Protein AF-A0A7H4P0E6-F1 (afdb_monomer_lite)

Secondary structure (DSSP, 8-state):
-EEEE-PSP--HHHHHHHHHTT--BTTEEEETTEEEEEEEETTEEEEEEEEEETTTTEEEEEEEEPPSSSS-PPTTT-PPP-

Radius of gyration: 13.46 Å; chains: 1; bounding box: 36×26×32 Å

Structure (mmCIF, N/CA/C/O backbone):
data_AF-A0A7H4P0E6-F1
#
_entry.id   AF-A0A7H4P0E6-F1
#
loop_
_atom_site.group_PDB
_atom_site.id
_atom_site.type_symbol
_atom_site.label_atom_id
_atom_site.label_alt_id
_atom_site.label_comp_id
_atom_site.label_asym_id
_atom_site.label_entity_id
_atom_site.label_seq_id
_atom_site.pdbx_PDB_ins_code
_atom_site.Cartn_x
_atom_site.Cartn_y
_atom_site.Cartn_z
_atom_site.occupancy
_atom_site.B_iso_or_equiv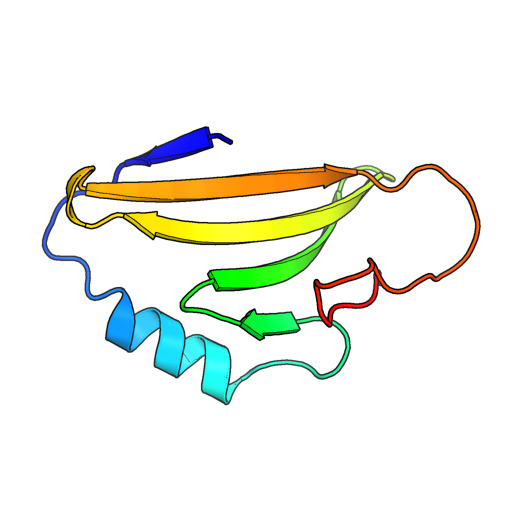
_atom_site.auth_seq_id
_atom_site.auth_comp_id
_atom_site.auth_asym_id
_atom_site.auth_atom_id
_atom_site.pdbx_PDB_model_num
ATOM 1 N N . MET A 1 1 ? -0.240 12.462 -1.072 1.00 81.25 1 MET A N 1
ATOM 2 C CA . MET A 1 1 ? 0.790 11.777 -1.870 1.00 81.25 1 MET A CA 1
ATOM 3 C C . MET A 1 1 ? 2.144 12.379 -1.568 1.00 81.25 1 MET A C 1
ATOM 5 O O . MET A 1 1 ? 2.346 13.560 -1.825 1.00 81.25 1 MET A O 1
ATOM 9 N N . THR A 1 2 ? 3.042 11.570 -1.013 1.00 94.00 2 THR A N 1
ATOM 10 C CA . THR A 1 2 ? 4.441 11.902 -0.700 1.00 94.00 2 THR A CA 1
ATOM 11 C C . THR A 1 2 ? 5.353 10.913 -1.423 1.00 94.00 2 THR A C 1
ATOM 13 O O . THR A 1 2 ? 5.059 9.723 -1.417 1.00 94.00 2 THR A O 1
ATOM 16 N N . LEU A 1 3 ? 6.447 11.372 -2.035 1.00 95.19 3 LEU A N 1
ATOM 17 C CA . LEU A 1 3 ? 7.466 10.496 -2.626 1.00 95.19 3 LEU A CA 1
ATOM 18 C C . LEU A 1 3 ? 8.611 10.290 -1.627 1.00 95.19 3 LEU A C 1
ATOM 20 O O . LEU A 1 3 ? 9.185 11.263 -1.142 1.00 95.19 3 LEU A O 1
ATOM 24 N N . LEU A 1 4 ? 8.951 9.036 -1.346 1.00 94.19 4 LEU A N 1
ATOM 25 C CA . LEU A 1 4 ? 10.130 8.645 -0.583 1.00 94.19 4 LEU A CA 1
ATOM 26 C C . LEU A 1 4 ? 11.171 8.070 -1.553 1.00 94.19 4 LEU A C 1
ATOM 28 O O . LEU A 1 4 ? 10.990 6.939 -2.006 1.00 94.19 4 LEU A O 1
ATOM 32 N N . PRO A 1 5 ? 12.229 8.819 -1.905 1.00 94.25 5 PRO A N 1
ATOM 33 C CA . PRO A 1 5 ? 13.239 8.342 -2.844 1.00 94.25 5 PRO A CA 1
ATOM 34 C C . PRO A 1 5 ? 14.051 7.183 -2.252 1.00 94.25 5 PRO A C 1
ATOM 36 O O . PRO A 1 5 ? 14.277 7.123 -1.041 1.00 94.25 5 PRO A O 1
ATOM 39 N N . TRP A 1 6 ? 14.534 6.289 -3.112 1.00 88.94 6 TRP A N 1
ATOM 40 C CA . TRP A 1 6 ? 15.494 5.240 -2.767 1.00 88.94 6 TRP A CA 1
ATOM 41 C C . TRP A 1 6 ? 16.719 5.316 -3.682 1.00 88.94 6 TRP A C 1
ATOM 43 O O . TRP A 1 6 ? 16.687 5.933 -4.744 1.00 88.94 6 TRP A O 1
ATOM 53 N N . HIS A 1 7 ? 17.809 4.656 -3.287 1.00 90.00 7 HIS A N 1
ATOM 54 C CA . HIS A 1 7 ? 18.980 4.508 -4.147 1.00 90.00 7 HIS A CA 1
ATOM 55 C C . HIS A 1 7 ? 18.955 3.134 -4.834 1.00 90.00 7 HIS A C 1
ATOM 57 O O . HIS A 1 7 ? 18.922 2.121 -4.134 1.00 90.00 7 HIS A O 1
ATOM 63 N N . PRO A 1 8 ? 18.934 3.055 -6.175 1.00 85.44 8 PRO A N 1
ATOM 64 C CA . PRO A 1 8 ? 18.974 1.775 -6.875 1.00 85.44 8 PRO A CA 1
ATOM 65 C C . PRO A 1 8 ? 20.291 1.004 -6.643 1.00 85.44 8 PRO A C 1
ATOM 67 O O . PRO A 1 8 ? 21.322 1.632 -6.368 1.00 85.44 8 PRO A O 1
ATOM 70 N N . PRO A 1 9 ? 20.287 -0.332 -6.831 1.00 90.75 9 PRO A N 1
ATOM 71 C CA . PRO A 1 9 ? 19.117 -1.166 -7.124 1.00 90.75 9 PRO A CA 1
ATOM 72 C C . PRO A 1 9 ? 18.325 -1.520 -5.852 1.00 90.75 9 PRO A C 1
ATOM 74 O O . PRO A 1 9 ? 18.906 -1.895 -4.837 1.00 90.75 9 PRO A O 1
ATOM 77 N N . TYR A 1 10 ? 16.993 -1.446 -5.926 1.00 89.38 10 TYR A N 1
ATOM 78 C CA . TYR A 1 10 ? 16.089 -1.958 -4.893 1.00 89.38 10 TYR A CA 1
ATOM 79 C C . TYR A 1 10 ? 15.002 -2.805 -5.557 1.00 89.38 10 TYR A C 1
ATOM 81 O O . TYR A 1 10 ? 14.291 -2.315 -6.431 1.00 89.38 10 TYR A O 1
ATOM 89 N N . ASP A 1 11 ? 14.894 -4.076 -5.172 1.00 90.44 11 ASP A N 1
ATOM 90 C CA . ASP A 1 11 ? 13.946 -5.022 -5.768 1.00 90.44 11 ASP A CA 1
ATOM 91 C C . ASP A 1 11 ? 12.580 -4.934 -5.072 1.00 90.44 11 ASP A C 1
ATOM 93 O O . ASP A 1 11 ? 12.295 -5.625 -4.086 1.00 90.44 11 ASP A O 1
ATOM 97 N N . TRP A 1 12 ? 11.733 -4.034 -5.574 1.00 88.50 12 TRP A N 1
ATOM 98 C CA . TRP A 1 12 ? 10.382 -3.831 -5.049 1.00 88.50 12 TRP A CA 1
ATOM 99 C C . TRP A 1 12 ? 9.478 -5.030 -5.243 1.00 88.50 12 TRP A C 1
ATOM 101 O O . TRP A 1 12 ? 8.671 -5.321 -4.363 1.00 88.50 12 TRP A O 1
ATOM 111 N N . GLN A 1 13 ? 9.624 -5.733 -6.362 1.00 88.19 13 GLN A N 1
ATOM 112 C CA . GLN A 1 13 ? 8.797 -6.889 -6.663 1.00 88.19 13 GLN A CA 1
ATOM 113 C C . GLN A 1 13 ? 9.062 -8.008 -5.652 1.00 88.19 13 GLN A C 1
ATOM 115 O O . GLN A 1 13 ? 8.123 -8.568 -5.085 1.00 88.19 13 GLN A O 1
ATOM 120 N N . TRP A 1 14 ? 10.335 -8.283 -5.354 1.00 92.06 14 TRP A N 1
ATOM 121 C CA . TRP A 1 14 ? 10.701 -9.236 -4.311 1.00 92.06 14 TRP A CA 1
ATOM 122 C C . TRP A 1 14 ? 10.196 -8.801 -2.932 1.00 92.06 14 TRP A C 1
ATOM 124 O O . TRP A 1 14 ? 9.616 -9.613 -2.208 1.00 92.06 14 TRP A O 1
ATOM 134 N N . MET A 1 15 ? 10.363 -7.522 -2.578 1.00 92.50 15 MET A N 1
ATOM 135 C CA . MET A 1 15 ? 9.887 -6.996 -1.295 1.00 92.50 15 MET A CA 1
ATOM 136 C C . MET A 1 15 ? 8.365 -7.137 -1.155 1.00 92.50 15 MET A C 1
ATOM 138 O O . MET A 1 15 ? 7.867 -7.537 -0.103 1.00 92.50 15 MET A O 1
ATOM 142 N N . PHE A 1 16 ? 7.619 -6.860 -2.222 1.00 91.44 16 PHE A N 1
ATOM 143 C CA . PHE A 1 16 ? 6.162 -6.951 -2.225 1.00 91.44 16 PHE A CA 1
ATOM 144 C C . PHE A 1 16 ? 5.702 -8.402 -2.107 1.00 91.44 16 PHE A C 1
ATOM 146 O O . PHE A 1 16 ? 4.871 -8.682 -1.251 1.00 91.44 16 PHE A O 1
ATOM 153 N N . HIS A 1 17 ? 6.308 -9.342 -2.838 1.00 92.75 17 HIS A N 1
ATOM 154 C CA . HIS A 1 17 ? 6.020 -10.771 -2.664 1.00 92.75 17 HIS A CA 1
ATOM 155 C C . HIS A 1 17 ? 6.350 -11.268 -1.247 1.00 92.75 17 HIS A C 1
ATOM 157 O O . HIS A 1 17 ? 5.613 -12.071 -0.669 1.00 92.75 17 HIS A O 1
ATOM 163 N N . PHE A 1 18 ? 7.453 -10.791 -0.657 1.00 93.44 18 PHE A N 1
ATOM 164 C CA . PHE A 1 18 ? 7.828 -11.144 0.711 1.00 93.44 18 PHE A CA 1
ATOM 165 C C . PHE A 1 18 ? 6.766 -10.697 1.727 1.00 93.44 18 PHE A C 1
ATOM 167 O O . PHE A 1 18 ? 6.427 -11.460 2.639 1.00 93.44 18 PHE A O 1
ATOM 174 N N . LEU A 1 19 ? 6.249 -9.479 1.577 1.00 93.25 19 LEU A N 1
ATOM 175 C CA . LEU A 1 19 ? 5.216 -8.919 2.446 1.00 93.25 19 LEU A CA 1
ATOM 176 C C . LEU A 1 19 ? 3.841 -9.545 2.183 1.00 93.25 19 LEU A C 1
ATOM 178 O O . LEU A 1 19 ? 3.135 -9.879 3.132 1.00 93.25 19 LEU A O 1
ATOM 182 N N . GLU A 1 20 ? 3.479 -9.766 0.920 1.00 92.88 20 GLU A N 1
ATOM 183 C CA . GLU A 1 20 ? 2.213 -10.386 0.523 1.00 92.88 20 GLU A CA 1
ATOM 184 C C . GLU A 1 20 ? 2.061 -11.775 1.146 1.00 92.88 20 GLU A C 1
ATOM 186 O O . GLU A 1 20 ? 1.043 -12.059 1.779 1.00 92.88 20 GLU A O 1
ATOM 191 N N . ALA A 1 21 ? 3.112 -12.598 1.096 1.00 95.25 21 ALA A N 1
ATOM 192 C CA . ALA A 1 21 ? 3.134 -13.927 1.710 1.00 95.25 21 ALA A CA 1
ATOM 193 C C . ALA A 1 21 ? 2.927 -13.925 3.240 1.00 95.25 21 ALA A C 1
ATOM 195 O O . ALA A 1 21 ? 2.749 -14.985 3.840 1.00 95.25 21 ALA A O 1
ATOM 196 N N . ARG A 1 22 ? 2.995 -12.756 3.888 1.00 94.31 22 ARG A N 1
ATOM 197 C CA . ARG A 1 22 ? 2.873 -12.568 5.342 1.00 94.31 22 ARG A CA 1
ATOM 198 C C . ARG A 1 22 ? 1.712 -11.657 5.726 1.00 94.31 22 ARG A C 1
ATOM 200 O O . ARG A 1 22 ? 1.621 -11.271 6.888 1.00 94.31 22 ARG A O 1
ATOM 207 N N . THR A 1 23 ? 0.838 -11.337 4.774 1.00 94.19 23 THR A N 1
ATOM 208 C CA . THR A 1 23 ? -0.312 -10.470 5.019 1.00 94.19 23 THR A CA 1
ATOM 209 C C . THR A 1 23 ? -1.172 -10.969 6.171 1.00 94.19 23 THR A C 1
ATOM 211 O O . THR A 1 23 ? -1.637 -12.110 6.203 1.00 94.19 23 THR A O 1
ATOM 214 N N . VAL A 1 24 ? -1.449 -10.069 7.108 1.00 93.38 24 VAL A N 1
ATOM 215 C CA . VAL A 1 24 ? -2.390 -10.305 8.194 1.00 93.38 24 VAL A CA 1
ATOM 216 C C . VAL A 1 24 ? -3.789 -9.903 7.742 1.00 93.38 24 VAL A C 1
ATOM 218 O O . VAL A 1 24 ? -4.079 -8.727 7.495 1.00 93.38 24 VAL A O 1
ATOM 221 N N . GLN A 1 25 ? -4.681 -10.893 7.663 1.00 89.56 25 GLN A N 1
ATOM 222 C CA . GLN A 1 25 ? -6.061 -10.699 7.230 1.00 89.56 25 GLN A CA 1
ATOM 223 C C . GLN A 1 25 ? -6.748 -9.588 8.037 1.00 89.56 25 GLN A C 1
ATOM 225 O O . GLN A 1 25 ? -6.800 -9.615 9.266 1.00 89.56 25 GLN A O 1
ATOM 230 N N . GLY A 1 26 ? -7.301 -8.608 7.323 1.00 86.44 26 GLY A N 1
ATOM 231 C CA . GLY A 1 26 ? -8.007 -7.481 7.925 1.00 86.44 26 GLY A CA 1
ATOM 232 C C . GLY A 1 26 ? -7.101 -6.368 8.454 1.00 86.44 26 GLY A C 1
ATOM 233 O O . GLY A 1 26 ? -7.629 -5.330 8.824 1.00 86.44 26 GLY A O 1
ATOM 234 N N . ILE A 1 27 ? -5.776 -6.512 8.450 1.00 90.50 27 ILE A N 1
ATOM 235 C CA . ILE A 1 27 ? -4.835 -5.434 8.814 1.00 90.50 27 ILE A CA 1
ATOM 236 C C . ILE A 1 27 ? -4.079 -4.942 7.587 1.00 90.50 27 ILE A C 1
ATOM 238 O O . ILE A 1 27 ? -3.816 -3.744 7.477 1.00 90.50 27 ILE A O 1
ATOM 242 N N . GLU A 1 28 ? -3.746 -5.865 6.690 1.00 94.00 28 GLU A N 1
ATOM 243 C CA . GLU A 1 28 ? -2.933 -5.637 5.504 1.00 94.00 28 GLU A CA 1
ATOM 244 C C . GLU A 1 28 ? -3.677 -6.107 4.255 1.00 94.00 28 GLU A C 1
ATOM 246 O O . GLU A 1 28 ? -4.486 -7.039 4.293 1.00 94.00 28 GLU A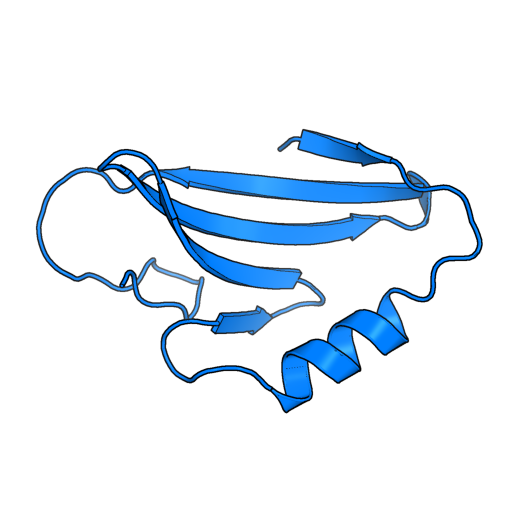 O 1
ATOM 251 N N . THR A 1 29 ? -3.444 -5.442 3.129 1.00 92.12 29 THR A N 1
ATOM 252 C CA . THR A 1 29 ? -4.005 -5.819 1.831 1.00 92.12 29 THR A CA 1
ATOM 253 C C . THR A 1 29 ? -3.035 -5.404 0.731 1.00 92.12 29 THR A C 1
ATOM 255 O O . THR A 1 29 ? -2.467 -4.313 0.779 1.00 92.12 29 THR A O 1
ATOM 258 N N . PHE A 1 30 ? -2.874 -6.273 -0.264 1.00 91.62 30 PHE A N 1
ATOM 259 C CA . PHE A 1 30 ? -2.205 -5.966 -1.523 1.00 91.62 30 PHE A CA 1
ATOM 260 C C . PHE A 1 30 ? -3.246 -5.875 -2.640 1.00 91.62 30 PHE A C 1
ATOM 262 O O . PHE A 1 30 ? -4.051 -6.791 -2.806 1.00 91.62 30 PHE A O 1
ATOM 269 N N . VAL A 1 31 ? -3.256 -4.761 -3.374 1.00 86.12 31 VAL A N 1
ATOM 270 C CA . VAL A 1 31 ? -4.117 -4.532 -4.549 1.00 86.12 31 VAL A CA 1
ATOM 271 C C . VAL A 1 31 ? -3.330 -3.716 -5.567 1.00 86.12 31 VAL A C 1
ATOM 273 O O . VAL A 1 31 ? -2.695 -2.741 -5.179 1.00 86.12 31 VAL A O 1
ATOM 276 N N . ASP A 1 32 ? -3.363 -4.096 -6.846 1.00 85.94 32 ASP A N 1
ATOM 277 C CA . ASP A 1 32 ? -2.807 -3.316 -7.966 1.00 85.94 32 ASP A CA 1
ATOM 278 C C . ASP A 1 32 ? -1.394 -2.752 -7.701 1.00 85.94 32 ASP A C 1
ATOM 280 O O . ASP A 1 32 ? -1.146 -1.550 -7.803 1.00 85.94 32 ASP A O 1
ATOM 284 N N . ASN A 1 33 ? -0.458 -3.623 -7.302 1.00 87.25 33 ASN A N 1
ATOM 285 C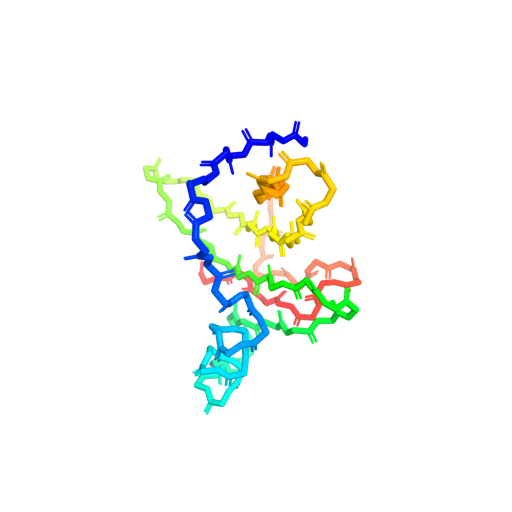 CA . ASN A 1 33 ? 0.927 -3.259 -6.961 1.00 87.25 33 ASN A CA 1
ATOM 286 C C . ASN A 1 33 ? 1.051 -2.209 -5.838 1.00 87.25 33 ASN A C 1
ATOM 288 O O . ASN A 1 33 ? 2.025 -1.460 -5.763 1.00 87.25 33 ASN A O 1
ATOM 292 N N . SER A 1 34 ? 0.055 -2.144 -4.959 1.00 90.94 34 SER A N 1
ATOM 293 C CA . SER A 1 34 ? 0.034 -1.256 -3.806 1.00 90.94 34 SER A CA 1
ATOM 294 C C . SER A 1 34 ? -0.166 -2.061 -2.533 1.00 90.94 34 SER A C 1
ATOM 296 O O . SER A 1 34 ? -1.059 -2.904 -2.435 1.00 90.94 34 SER A O 1
ATOM 298 N N . TYR A 1 35 ? 0.667 -1.772 -1.543 1.00 93.12 35 TYR A N 1
ATOM 299 C CA . TYR A 1 35 ? 0.540 -2.318 -0.202 1.00 93.12 35 TYR A CA 1
ATOM 300 C C . TYR A 1 35 ? -0.202 -1.318 0.672 1.00 93.12 35 TYR A C 1
ATOM 302 O O . TYR A 1 35 ? 0.209 -0.163 0.793 1.00 93.12 35 TYR A O 1
ATOM 310 N N . CYS A 1 36 ? -1.279 -1.759 1.311 1.00 93.31 36 CYS A N 1
ATOM 311 C CA . CYS A 1 36 ? -2.013 -0.966 2.280 1.00 93.31 36 CYS A CA 1
ATOM 312 C C . CYS A 1 36 ? -2.028 -1.659 3.638 1.00 93.31 36 CYS A C 1
ATOM 314 O O . CYS A 1 36 ? -2.213 -2.872 3.729 1.00 93.31 36 CYS A O 1
ATOM 316 N N . ARG A 1 37 ? -1.897 -0.876 4.710 1.00 93.62 37 ARG A N 1
ATOM 317 C CA . ARG A 1 37 ? -2.038 -1.365 6.081 1.00 93.62 37 ARG A CA 1
ATOM 318 C C . ARG A 1 37 ? -2.694 -0.347 6.992 1.00 93.62 37 ARG A C 1
ATOM 320 O O . ARG A 1 37 ? -2.562 0.861 6.779 1.00 93.62 37 ARG A O 1
ATOM 327 N N . SER A 1 38 ? -3.320 -0.822 8.062 1.00 92.94 38 SER A N 1
ATOM 328 C CA . SER A 1 38 ? -3.650 0.052 9.183 1.00 92.94 38 SER A CA 1
ATOM 329 C C . SER A 1 38 ? -2.443 0.370 10.063 1.00 92.94 38 SER A C 1
ATOM 331 O O . SER A 1 38 ? -1.471 -0.390 10.162 1.00 92.94 38 SER A O 1
ATOM 333 N N . PHE A 1 39 ? -2.502 1.548 10.678 1.00 90.50 39 PHE A N 1
ATOM 334 C CA . PHE A 1 39 ? -1.523 2.032 11.640 1.00 90.50 39 PHE A CA 1
ATOM 335 C C . PHE A 1 39 ? -2.217 2.798 12.768 1.00 90.50 39 PHE A C 1
ATOM 337 O O . PHE A 1 39 ? -3.282 3.392 12.569 1.00 90.50 39 PHE A O 1
ATOM 344 N N . ALA A 1 40 ? -1.573 2.819 13.934 1.00 90.69 40 ALA A N 1
ATOM 345 C CA . ALA A 1 40 ? -1.916 3.691 15.044 1.00 90.69 40 ALA A CA 1
ATOM 346 C C . ALA A 1 40 ? -0.649 4.397 15.544 1.00 90.69 40 ALA A C 1
ATOM 348 O O . ALA A 1 40 ? 0.374 3.754 15.768 1.00 90.69 40 ALA A O 1
ATOM 349 N N . LEU A 1 41 ? -0.705 5.719 15.697 1.00 88.69 41 LEU A N 1
ATOM 350 C CA . LEU A 1 41 ? 0.407 6.552 16.148 1.00 88.69 41 LEU A CA 1
ATOM 351 C C . LEU A 1 41 ? -0.134 7.736 16.954 1.00 88.69 41 LEU A C 1
ATOM 353 O O . LEU A 1 41 ? -0.963 8.493 16.455 1.00 88.69 41 LEU A O 1
ATOM 357 N N . ASN A 1 42 ? 0.333 7.910 18.193 1.00 92.19 42 ASN A N 1
ATOM 358 C CA . ASN A 1 42 ? -0.026 9.038 19.069 1.00 92.19 42 ASN A CA 1
ATOM 359 C C . ASN A 1 42 ? -1.546 9.279 19.204 1.00 92.19 42 ASN A C 1
ATOM 361 O O . ASN A 1 42 ? -2.018 10.409 19.120 1.00 92.19 42 ASN A O 1
ATOM 365 N N . GLY A 1 43 ? -2.334 8.210 19.372 1.00 87.12 43 GLY A N 1
ATOM 366 C CA . GLY A 1 43 ? -3.799 8.296 19.486 1.00 87.12 43 GLY A CA 1
ATOM 367 C C . GLY A 1 43 ? -4.534 8.544 18.161 1.00 87.12 43 GLY A C 1
ATOM 368 O O . GLY A 1 43 ? -5.759 8.657 18.141 1.00 87.12 43 GLY A O 1
ATOM 369 N N . HIS A 1 44 ? -3.815 8.601 17.040 1.00 86.44 44 HIS A N 1
ATOM 370 C CA . HIS A 1 44 ? -4.389 8.635 15.701 1.00 86.44 44 HIS A CA 1
ATOM 371 C C . HIS A 1 44 ? -4.343 7.250 15.071 1.00 86.44 44 HIS A C 1
ATOM 373 O O . HIS A 1 44 ? -3.332 6.566 15.171 1.00 86.44 44 HIS A O 1
ATOM 379 N N . ALA A 1 45 ? -5.416 6.865 14.384 1.00 89.31 45 ALA A N 1
ATOM 380 C CA . ALA A 1 45 ? -5.471 5.648 13.588 1.00 89.31 45 ALA A CA 1
ATOM 381 C C . ALA A 1 45 ? -5.859 5.977 12.144 1.00 89.31 45 ALA A C 1
ATOM 383 O O . ALA A 1 45 ? -6.644 6.900 11.880 1.00 89.31 45 ALA A O 1
ATOM 384 N N . GLY A 1 46 ? -5.305 5.216 11.211 1.00 91.06 46 GLY A N 1
ATOM 385 C CA . GLY A 1 46 ? -5.502 5.442 9.789 1.00 91.06 46 GLY A CA 1
ATOM 386 C C . GLY A 1 46 ? -4.950 4.314 8.935 1.00 91.06 46 GLY A C 1
ATOM 387 O O . GLY A 1 46 ? -4.523 3.277 9.444 1.00 91.06 46 GLY A O 1
ATOM 388 N N . LEU A 1 47 ? -4.973 4.535 7.626 1.00 91.69 47 LEU A N 1
ATOM 389 C CA . LEU A 1 47 ? -4.340 3.657 6.651 1.00 91.69 47 LEU A CA 1
ATOM 390 C C . LEU A 1 47 ? -3.121 4.335 6.044 1.00 91.69 47 LEU A C 1
ATOM 392 O O . LEU A 1 47 ? -3.154 5.533 5.771 1.00 91.69 47 LEU A O 1
ATOM 396 N N . ILE A 1 48 ? -2.081 3.551 5.803 1.00 92.88 48 ILE A N 1
ATOM 397 C CA . ILE A 1 48 ? -0.991 3.917 4.903 1.00 92.88 48 ILE A CA 1
ATOM 398 C C . ILE A 1 48 ? -1.131 3.046 3.664 1.00 92.88 48 ILE A C 1
ATOM 400 O O . ILE A 1 48 ? -1.341 1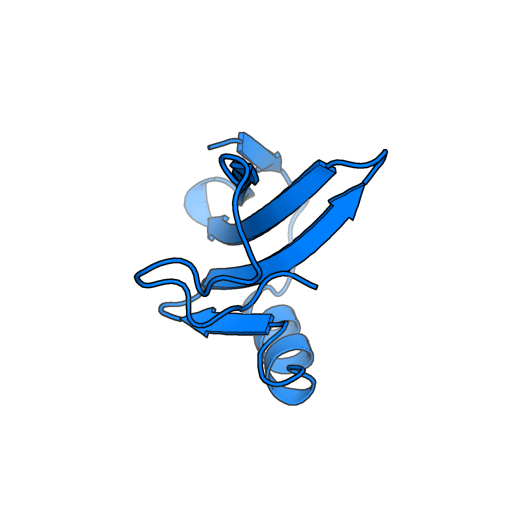.840 3.788 1.00 92.88 48 ILE A O 1
ATOM 404 N N . ALA A 1 49 ? -1.027 3.658 2.492 1.00 93.12 49 ALA A N 1
ATOM 405 C CA . ALA A 1 49 ? -0.897 2.969 1.219 1.00 93.12 49 ALA A CA 1
ATOM 406 C C . ALA A 1 49 ? 0.428 3.375 0.577 1.00 93.12 49 ALA A C 1
ATOM 408 O O . ALA A 1 49 ? 0.777 4.557 0.601 1.00 93.12 49 ALA A O 1
ATOM 409 N N . VAL A 1 50 ? 1.164 2.405 0.038 1.00 93.81 50 VAL A N 1
ATOM 410 C CA . VAL A 1 50 ? 2.415 2.643 -0.683 1.00 93.81 50 VAL A CA 1
ATOM 411 C C . VAL A 1 50 ? 2.437 1.912 -2.017 1.00 93.81 50 VAL A C 1
ATOM 413 O O . VAL A 1 50 ? 2.033 0.752 -2.106 1.00 93.81 50 VAL A O 1
ATOM 416 N N . THR A 1 51 ? 2.961 2.591 -3.031 1.00 94.50 51 THR A N 1
ATOM 417 C CA . THR A 1 51 ? 3.118 2.088 -4.398 1.00 94.50 51 THR A CA 1
ATOM 418 C C . THR A 1 51 ? 4.542 2.406 -4.867 1.00 94.50 51 THR A C 1
ATOM 420 O O . THR A 1 51 ? 4.951 3.571 -4.790 1.00 94.50 51 THR A O 1
ATOM 423 N N . PRO A 1 52 ? 5.325 1.420 -5.331 1.00 93.38 52 PRO A N 1
ATOM 424 C CA . PRO A 1 52 ? 6.624 1.672 -5.944 1.00 93.38 52 PRO A CA 1
ATOM 425 C C . PRO A 1 52 ? 6.467 2.496 -7.227 1.00 93.38 52 PRO A C 1
ATOM 427 O O . PRO A 1 52 ? 5.542 2.265 -8.005 1.00 93.38 52 PRO A O 1
ATOM 430 N N . ASP A 1 53 ? 7.373 3.443 -7.457 1.00 91.88 53 ASP A N 1
ATOM 431 C CA . ASP A 1 53 ? 7.497 4.180 -8.713 1.00 91.88 53 ASP A CA 1
ATOM 432 C C . ASP A 1 53 ? 8.949 4.113 -9.194 1.00 91.88 53 ASP A C 1
ATOM 434 O O . ASP A 1 53 ? 9.805 4.904 -8.787 1.00 91.88 53 ASP A O 1
ATOM 438 N N . ASP A 1 54 ? 9.223 3.135 -10.058 1.00 88.75 54 ASP A N 1
ATOM 439 C CA . ASP A 1 54 ? 10.560 2.907 -10.609 1.00 88.75 54 ASP A CA 1
ATOM 440 C C . ASP A 1 54 ? 11.053 4.085 -11.457 1.00 88.75 54 ASP A C 1
ATOM 442 O O . ASP A 1 54 ? 12.246 4.391 -11.446 1.00 88.75 54 ASP A O 1
ATOM 446 N N . ALA A 1 55 ? 10.150 4.789 -12.151 1.00 90.75 55 ALA A N 1
ATOM 447 C CA . ALA A 1 55 ? 10.507 5.945 -12.971 1.00 90.75 55 ALA A CA 1
ATOM 448 C C . ALA A 1 55 ? 10.959 7.129 -12.106 1.00 90.75 55 ALA A C 1
ATOM 450 O O . ALA A 1 55 ? 11.888 7.848 -12.472 1.00 90.75 55 ALA A O 1
ATOM 451 N N . ALA A 1 56 ? 10.326 7.312 -10.947 1.00 91.50 56 ALA A N 1
ATOM 452 C CA . ALA A 1 56 ? 10.710 8.321 -9.965 1.00 91.50 56 ALA A CA 1
ATOM 453 C C . ALA A 1 56 ? 11.805 7.851 -8.991 1.00 91.50 56 ALA A C 1
ATOM 455 O O . ALA A 1 56 ? 12.224 8.642 -8.145 1.00 91.50 56 ALA A O 1
ATOM 456 N N . GLN A 1 57 ? 12.243 6.588 -9.082 1.00 91.62 57 GLN A N 1
ATOM 457 C CA . GLN A 1 57 ? 13.170 5.952 -8.138 1.00 91.62 57 GLN A CA 1
ATOM 458 C C . GLN A 1 57 ? 12.731 6.164 -6.679 1.00 91.62 57 GLN A C 1
ATOM 460 O O . GLN A 1 57 ? 13.531 6.508 -5.805 1.00 91.62 57 GLN A O 1
ATOM 465 N N . GLY A 1 58 ? 11.430 6.029 -6.416 1.00 92.44 58 GLY A N 1
ATOM 466 C CA . GLY A 1 58 ? 10.855 6.347 -5.113 1.00 92.44 58 GLY A CA 1
ATOM 467 C C . GLY A 1 58 ? 9.523 5.658 -4.841 1.00 92.44 58 GLY A C 1
ATOM 468 O O . GLY A 1 58 ? 8.790 5.272 -5.744 1.00 92.44 58 GLY A O 1
ATOM 469 N N . MET A 1 59 ? 9.198 5.468 -3.567 1.00 93.62 59 MET A N 1
ATOM 470 C CA . MET A 1 59 ? 7.892 4.966 -3.150 1.00 93.62 59 MET A CA 1
ATOM 471 C C . MET A 1 59 ? 6.922 6.125 -3.003 1.00 93.62 59 MET A C 1
ATOM 473 O O . MET A 1 59 ? 7.195 7.081 -2.276 1.00 93.62 59 MET A O 1
ATOM 477 N N . ARG A 1 60 ? 5.756 6.027 -3.633 1.00 94.88 60 ARG A N 1
ATOM 478 C CA . ARG A 1 60 ? 4.647 6.947 -3.390 1.00 94.88 60 ARG A CA 1
ATOM 479 C C . ARG A 1 60 ? 3.854 6.450 -2.197 1.00 94.88 60 ARG A C 1
ATOM 481 O O . ARG A 1 60 ? 3.445 5.297 -2.176 1.00 94.88 60 ARG A O 1
ATOM 488 N N . GLY A 1 61 ? 3.657 7.315 -1.212 1.00 93.00 61 GLY A N 1
ATOM 489 C CA . GLY A 1 61 ? 2.906 7.029 -0.002 1.00 93.00 61 GLY A CA 1
ATOM 490 C C . GLY A 1 61 ? 1.739 7.986 0.197 1.00 93.00 61 GLY A C 1
ATOM 491 O O . GLY A 1 61 ? 1.857 9.195 -0.029 1.00 93.00 61 GLY A O 1
ATOM 492 N N . ASP A 1 62 ? 0.636 7.445 0.695 1.00 91.50 62 ASP A N 1
ATOM 493 C CA . ASP A 1 62 ? -0.526 8.187 1.162 1.00 91.50 62 ASP A CA 1
ATOM 494 C C . ASP A 1 62 ? -0.915 7.742 2.565 1.00 91.50 62 ASP A C 1
ATOM 496 O O . ASP A 1 62 ? -0.903 6.553 2.879 1.00 91.50 62 ASP A O 1
ATOM 500 N N . ALA A 1 63 ? -1.275 8.709 3.409 1.00 88.75 63 ALA A N 1
ATOM 501 C CA . ALA A 1 63 ? -1.792 8.457 4.744 1.00 88.75 63 ALA A CA 1
ATOM 502 C C . ALA A 1 63 ? -3.224 8.984 4.840 1.00 88.75 63 ALA A C 1
ATOM 504 O O . ALA A 1 63 ? -3.478 10.183 4.717 1.00 88.75 63 ALA A O 1
ATOM 505 N N . PHE A 1 64 ? -4.162 8.081 5.100 1.00 84.00 64 PHE A N 1
ATOM 506 C CA . PHE A 1 64 ? -5.570 8.398 5.274 1.00 84.00 64 PHE A CA 1
ATOM 507 C C . PHE A 1 64 ? -5.899 8.360 6.759 1.00 84.00 64 PHE A C 1
ATOM 509 O O . PHE A 1 64 ? -5.928 7.295 7.380 1.00 84.00 64 PHE A O 1
ATOM 516 N N . ARG A 1 65 ? -6.155 9.531 7.346 1.00 75.00 65 ARG A N 1
ATOM 517 C CA . ARG A 1 65 ? -6.663 9.615 8.716 1.00 75.00 65 ARG A CA 1
ATOM 518 C C . ARG A 1 65 ? -8.142 9.257 8.729 1.00 75.00 65 ARG A C 1
ATOM 520 O O . ARG A 1 65 ? -8.923 9.725 7.905 1.00 75.00 65 ARG A O 1
ATOM 527 N N . ARG A 1 66 ? -8.543 8.484 9.730 1.00 67.25 66 ARG A N 1
ATOM 528 C CA . ARG A 1 66 ? -9.950 8.221 9.991 1.00 67.25 66 ARG A CA 1
ATOM 529 C C . ARG A 1 66 ? -10.666 9.468 10.529 1.00 67.25 66 ARG A C 1
ATOM 531 O O . ARG A 1 66 ? -10.227 10.034 11.531 1.00 67.25 66 ARG A O 1
ATOM 538 N N . ALA A 1 67 ? -11.803 9.842 9.941 1.00 55.91 67 ALA A N 1
ATOM 539 C CA . ALA A 1 67 ? -12.788 10.676 10.631 1.00 55.91 67 ALA A CA 1
ATOM 540 C C . ALA A 1 67 ? -13.438 9.834 11.749 1.00 55.91 67 ALA A C 1
ATOM 542 O O . ALA A 1 67 ? -13.844 8.693 11.531 1.00 55.91 67 ALA A O 1
ATOM 543 N N . THR A 1 68 ? -13.451 10.341 12.975 1.00 51.16 68 THR A N 1
ATOM 544 C CA . THR A 1 68 ? -13.903 9.632 14.183 1.00 51.16 68 THR A CA 1
ATOM 545 C C . THR A 1 68 ? -15.336 9.086 14.063 1.00 51.16 68 THR A C 1
ATOM 547 O O . THR A 1 68 ? -16.254 9.895 14.051 1.00 51.16 68 THR A O 1
ATOM 550 N N . ALA A 1 69 ? -15.522 7.748 14.013 1.00 43.78 69 ALA A N 1
ATOM 551 C CA . ALA A 1 69 ? -16.675 6.982 14.562 1.00 43.78 69 ALA A CA 1
ATOM 552 C C . ALA A 1 69 ? -16.659 5.471 14.179 1.00 43.78 69 ALA A C 1
ATOM 554 O O . ALA A 1 69 ? -17.061 5.111 13.080 1.00 43.78 69 ALA A O 1
ATOM 555 N N . GLY A 1 70 ? -16.207 4.567 15.075 1.00 54.28 70 GLY A N 1
ATOM 556 C CA . GLY A 1 70 ? -16.488 3.098 15.070 1.00 54.28 70 GLY A CA 1
ATOM 557 C C . GLY A 1 70 ? -15.742 2.177 14.075 1.00 54.28 70 GLY A C 1
ATOM 558 O O . GLY A 1 70 ? -15.780 2.433 12.889 1.00 54.28 70 GLY A O 1
ATOM 559 N N . ARG A 1 71 ? -15.044 1.124 14.534 1.00 55.00 71 ARG A N 1
ATOM 560 C CA . ARG A 1 71 ? -14.230 0.172 13.727 1.00 55.00 71 ARG A CA 1
ATOM 561 C C . ARG A 1 71 ? -14.852 -0.101 12.340 1.00 55.00 71 ARG A C 1
ATOM 563 O O . ARG A 1 71 ? -15.868 -0.774 12.239 1.00 55.00 71 ARG A O 1
ATOM 570 N N . GLY A 1 72 ? -14.285 0.486 11.286 1.00 54.59 72 GLY A N 1
ATOM 571 C CA . GLY A 1 72 ? -14.884 0.508 9.950 1.00 54.59 72 GLY A CA 1
ATOM 572 C C . GLY A 1 72 ? -13.832 0.268 8.878 1.00 54.59 72 GLY A C 1
ATO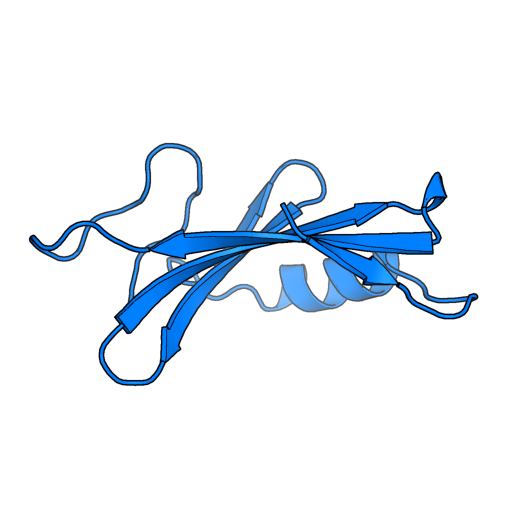M 573 O O . GLY A 1 72 ? -12.739 0.831 8.947 1.00 54.59 72 GLY A O 1
ATOM 574 N N . ARG A 1 73 ? -14.162 -0.595 7.917 1.00 55.12 73 ARG A N 1
ATOM 575 C CA . ARG A 1 73 ? -13.366 -0.877 6.716 1.00 55.12 73 ARG A CA 1
ATOM 576 C C . ARG A 1 73 ? -13.373 0.359 5.813 1.00 55.12 73 ARG A C 1
ATOM 578 O O . ARG A 1 73 ? -14.435 0.945 5.608 1.00 55.12 73 ARG A O 1
ATOM 585 N N . VAL A 1 74 ? -12.224 0.758 5.271 1.00 52.62 74 VAL A N 1
ATOM 586 C CA . VAL A 1 74 ? -12.181 1.856 4.290 1.00 52.62 74 VAL A CA 1
ATOM 587 C C . VAL A 1 74 ? -12.688 1.327 2.939 1.00 52.62 74 VAL A C 1
ATOM 589 O O . VAL A 1 74 ? -12.217 0.268 2.507 1.00 52.62 74 VAL A O 1
ATOM 592 N N . PRO A 1 75 ? -13.648 2.002 2.270 1.00 45.88 75 PRO A N 1
ATOM 593 C CA . PRO A 1 75 ? -14.146 1.568 0.966 1.00 45.88 75 PRO A CA 1
ATOM 594 C C . PRO A 1 75 ? -12.992 1.468 -0.039 1.00 45.88 75 PRO A C 1
ATOM 596 O O . PRO A 1 75 ? -12.243 2.423 -0.213 1.00 45.88 75 PRO A O 1
ATOM 599 N N . GLY A 1 76 ? -12.826 0.302 -0.665 1.00 53.69 76 GLY A N 1
ATOM 600 C CA . GLY A 1 76 ? -11.803 0.050 -1.689 1.00 53.69 76 GLY A CA 1
ATOM 601 C C . GLY A 1 76 ? -10.444 -0.459 -1.187 1.00 53.69 76 GLY A C 1
ATOM 602 O O . GLY A 1 76 ? -9.733 -1.077 -1.966 1.00 53.69 76 GLY A O 1
ATOM 603 N N . ALA A 1 77 ? -10.091 -0.294 0.094 1.00 56.22 77 ALA A N 1
ATOM 604 C CA . ALA A 1 77 ? -8.737 -0.620 0.573 1.00 56.22 77 ALA A CA 1
ATOM 605 C C . ALA A 1 77 ? -8.560 -2.049 1.119 1.00 56.22 77 ALA A C 1
ATOM 607 O O . ALA A 1 77 ? -7.447 -2.441 1.446 1.00 56.22 77 ALA A O 1
ATOM 608 N N . GLY A 1 78 ? -9.635 -2.827 1.284 1.00 62.47 78 GLY A N 1
ATOM 609 C CA . GLY A 1 78 ? -9.573 -4.183 1.850 1.00 62.47 78 GLY A CA 1
ATOM 610 C C . GLY A 1 78 ? -9.261 -4.252 3.357 1.00 62.47 78 GLY A C 1
ATOM 611 O O . GLY A 1 78 ? -9.869 -5.078 4.040 1.00 62.47 78 GLY A O 1
ATOM 612 N N . CYS A 1 79 ? -8.433 -3.334 3.867 1.00 65.44 79 CYS A N 1
ATOM 613 C CA . CYS A 1 79 ? -7.943 -3.204 5.239 1.00 65.44 79 CYS A CA 1
ATOM 614 C C . CYS A 1 79 ? -8.977 -2.705 6.256 1.00 65.44 79 CYS A C 1
ATOM 616 O O . CYS A 1 79 ? -9.760 -1.783 5.997 1.00 65.44 79 CYS A O 1
ATOM 618 N N . ALA A 1 80 ? -8.905 -3.260 7.466 1.00 66.81 80 ALA A N 1
ATOM 619 C CA . ALA A 1 80 ? -9.571 -2.758 8.659 1.00 66.81 80 ALA A CA 1
ATOM 620 C C . ALA A 1 80 ? -8.578 -1.992 9.548 1.00 66.81 80 ALA A C 1
ATOM 622 O O . ALA A 1 80 ? -7.374 -2.254 9.565 1.00 66.81 80 ALA A O 1
ATOM 623 N N . LEU A 1 81 ? -9.100 -1.024 10.301 1.00 66.00 81 LEU A N 1
ATOM 624 C CA . LEU A 1 81 ? -8.332 -0.281 11.297 1.00 66.00 81 LEU A CA 1
ATOM 625 C C . LEU A 1 81 ? -8.276 -1.080 12.605 1.00 66.00 81 LEU A C 1
ATOM 627 O O . LEU A 1 81 ? -9.322 -1.523 13.095 1.00 66.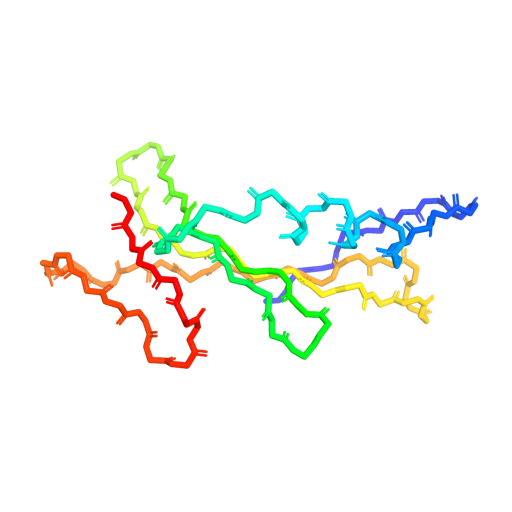00 81 LEU A O 1
ATOM 631 N N . ILE A 1 82 ? -7.063 -1.265 13.133 1.00 63.91 82 ILE A N 1
ATOM 632 C CA . ILE A 1 82 ? -6.818 -1.854 14.457 1.00 63.91 82 ILE A CA 1
ATOM 633 C C . ILE A 1 82 ? -7.278 -0.932 15.581 1.00 63.91 82 ILE A C 1
ATOM 635 O O . ILE A 1 82 ? -7.069 0.299 15.471 1.00 63.91 82 ILE A O 1
#

Foldseek 3Di:
DDWAADDDDDDLVVVVVVVVVVDDQQAWDDDPQKIKGWDDDPNWIWMKIWHDDVVRNTIDIDTGTDDDDDFDDDPPGSHTHD

Organism: NCBI:txid2058152

Sequence (82 aa):
MTLLPWHPPYDWQWMFHFLEARTVQGIETFVDNSYCRSFALNGHAGLIAVTPDDAAQGMRGDAFRRATAGRGRVPGAGCALI

pLDDT: mean 83.86, std 14.41, range [43.78, 95.25]

InterPro domains:
  IPR010316 DNA-3-methyladenine glycosylase AlkA, N-terminal [PF06029] (4-58)
  IPR010316 DNA-3-methyladenine glycosylase AlkA, N-terminal [SM01009] (1-79)
  IPR037046 DNA-3-methyladenine glycosylase AlkA, N-terminal domain superfamily [G3DSA:3.30.310.20] (2-77)